Protein AF-A0A8T5MAD3-F1 (afdb_monomer)

Sequence (109 aa):
SIAGHEVGFPGLTHYCAAKAGIVGFTKAAALELAQYKINVNAVAPGVILTPGVKEGTSKEQIDTLIRTIPEKRAGKPADIAATVVFLTSDLSEYITGQTIVVDGGFTNQ

Secondary structure (DSSP, 8-state):
--BTTTB--TT-HHHHHHHHHHHHHHHHHHHHHGGGT----EEEE-SB--HHHHHHS-HHHHHHHHHHSTTSS-B-HHHHHHHHHHHTSGGGTT--S-EEEESTTTT--

Foldseek 3Di:
DCALVQDDDPPCPVVNVVVNVVLVVQQVVQVVCVVVLDAGEAEAEAFEDDPVCPVPDDPVRLQVLLVLAQQSDGHYVVQRVVVVVCCPDPVCSVPHSYYHYRYNCNRVD

Radius of gyration: 15.24 Å; Cα contacts (8 Å, |Δi|>4): 149; chains: 1; bounding box: 32×27×44 Å

Nearest PDB structures (foldseek):
  7v1r-assembly1_B  TM=9.678E-01  e=1.601E-09  Leifsonia antarctica
  7v1q-assembly1_A  TM=9.619E-01  e=5.581E-09  Leifsonia antarctica
  6xnb-assembly1_A  TM=9.565E-01  e=1.598E-08  Leifsonia xyli
  6ow4-assembly2_H-3  TM=9.124E-01  e=4.582E-09  Bifidobacterium adolescentis L2-32
  5epo-assembly1_D  TM=9.668E-01  e=3.084E-08  Clostridium sardiniense

Mean predicted aligned error: 3.08 Å

Structure (mmCIF, N/CA/C/O backbone):
data_AF-A0A8T5MAD3-F1
#
_entry.id   AF-A0A8T5MAD3-F1
#
loop_
_atom_site.group_PDB
_atom_site.id
_atom_site.type_symbol
_atom_site.label_atom_id
_atom_site.label_alt_id
_atom_site.label_comp_id
_atom_site.label_asym_id
_atom_site.label_entity_id
_atom_site.label_seq_id
_atom_site.pdbx_PDB_ins_code
_atom_site.Cartn_x
_atom_site.Cartn_y
_atom_site.Cartn_z
_atom_site.occupancy
_atom_site.B_iso_or_equiv
_atom_site.auth_seq_id
_atom_site.auth_comp_id
_atom_site.auth_asym_id
_atom_site.auth_atom_id
_atom_site.pdbx_PDB_model_num
ATOM 1 N N . SER A 1 1 ? -0.542 3.131 -3.458 1.00 90.00 1 SER A N 1
ATOM 2 C CA . SER A 1 1 ? 0.587 3.083 -4.409 1.00 90.00 1 SER A CA 1
ATOM 3 C C . SER A 1 1 ? 1.791 3.634 -3.683 1.00 90.00 1 SER A C 1
ATOM 5 O O . SER A 1 1 ? 1.587 4.511 -2.853 1.00 90.00 1 SER A O 1
ATOM 7 N N . ILE A 1 2 ? 2.990 3.143 -3.987 1.00 93.94 2 ILE A N 1
ATOM 8 C CA . ILE A 1 2 ? 4.265 3.678 -3.477 1.00 93.94 2 ILE A CA 1
ATOM 9 C C . ILE A 1 2 ? 4.563 5.117 -3.939 1.00 93.94 2 ILE A C 1
ATOM 11 O O . ILE A 1 2 ? 5.431 5.786 -3.385 1.00 93.94 2 ILE A O 1
ATOM 15 N N . ALA A 1 3 ? 3.841 5.617 -4.948 1.00 90.50 3 ALA A N 1
ATOM 16 C CA . ALA A 1 3 ? 4.028 6.971 -5.448 1.00 90.50 3 ALA A CA 1
ATOM 17 C C . ALA A 1 3 ? 3.791 8.027 -4.356 1.00 90.50 3 ALA A C 1
ATOM 19 O O . ALA A 1 3 ? 2.804 7.970 -3.622 1.00 90.50 3 ALA A O 1
ATOM 20 N N . GLY A 1 4 ? 4.663 9.028 -4.299 1.00 91.56 4 GLY A N 1
ATOM 21 C CA . GLY A 1 4 ? 4.572 10.167 -3.390 1.00 91.56 4 GLY A CA 1
ATOM 22 C C . GLY A 1 4 ? 5.142 9.902 -2.002 1.00 91.56 4 GLY A C 1
ATOM 23 O O . GLY A 1 4 ? 5.971 10.682 -1.554 1.00 91.56 4 GLY A O 1
ATOM 24 N N . HIS A 1 5 ? 4.713 8.830 -1.332 1.00 90.69 5 HIS A N 1
ATOM 25 C CA . HIS A 1 5 ? 5.214 8.501 0.009 1.00 90.69 5 HIS A CA 1
ATOM 26 C C . HIS A 1 5 ? 6.592 7.826 -0.014 1.00 90.69 5 HIS A C 1
ATOM 28 O O . HIS A 1 5 ? 7.420 8.146 0.827 1.00 90.69 5 HIS A O 1
ATOM 34 N N . GLU A 1 6 ? 6.840 6.935 -0.979 1.00 94.50 6 GLU A N 1
ATOM 35 C CA . GLU A 1 6 ? 8.126 6.232 -1.114 1.00 94.50 6 GLU A CA 1
ATOM 36 C C . GLU A 1 6 ? 8.922 6.728 -2.331 1.00 94.50 6 GLU A C 1
ATOM 38 O O . GLU A 1 6 ? 10.126 6.940 -2.253 1.00 94.50 6 GLU A O 1
ATOM 43 N N . VAL A 1 7 ? 8.252 6.919 -3.480 1.00 93.12 7 VAL A N 1
ATOM 44 C CA . VAL A 1 7 ? 8.916 7.201 -4.768 1.00 93.12 7 VAL A CA 1
ATOM 45 C C . VAL A 1 7 ? 8.245 8.347 -5.522 1.00 93.12 7 VAL A C 1
ATOM 47 O O . VAL A 1 7 ? 7.020 8.401 -5.654 1.00 93.12 7 VAL A O 1
ATOM 50 N N . GLY A 1 8 ? 9.046 9.256 -6.076 1.00 92.62 8 GLY A N 1
ATOM 51 C CA . GLY A 1 8 ? 8.587 10.281 -7.016 1.00 92.62 8 GLY A CA 1
ATOM 52 C C . GLY A 1 8 ? 8.618 9.793 -8.467 1.00 92.62 8 GLY A C 1
ATOM 53 O O . GLY A 1 8 ? 9.573 9.144 -8.882 1.00 92.62 8 GLY A O 1
ATOM 54 N N . PHE A 1 9 ? 7.603 10.152 -9.258 1.00 89.06 9 PHE A N 1
ATOM 55 C CA . PHE A 1 9 ? 7.551 9.852 -10.692 1.00 89.06 9 PHE A CA 1
ATOM 56 C C . PHE A 1 9 ? 7.412 11.151 -11.505 1.00 89.06 9 PHE A C 1
ATOM 58 O O . PHE A 1 9 ? 6.437 11.888 -11.304 1.00 89.06 9 PHE A O 1
ATOM 65 N N . PRO A 1 10 ? 8.350 11.460 -12.424 1.00 92.06 10 PRO A N 1
ATOM 66 C CA . PRO A 1 10 ? 8.235 12.619 -13.306 1.00 92.06 10 PRO A CA 1
ATOM 67 C C . PRO A 1 10 ? 6.900 12.638 -14.066 1.00 92.06 10 PRO A C 1
ATOM 69 O O . PRO A 1 10 ? 6.429 11.607 -14.537 1.00 92.06 10 PRO A O 1
ATOM 72 N N . GLY A 1 11 ? 6.271 13.814 -14.163 1.00 92.62 11 GLY A N 1
ATOM 73 C CA . GLY A 1 11 ? 4.959 13.989 -14.806 1.00 92.62 11 GLY A CA 1
ATOM 74 C C . GLY A 1 11 ? 3.748 13.635 -13.930 1.00 92.62 11 GLY A C 1
ATOM 75 O O . GLY A 1 11 ? 2.619 13.942 -14.306 1.00 92.62 11 GLY A O 1
ATOM 76 N N . LEU A 1 12 ? 3.958 13.064 -12.738 1.00 94.19 12 LEU A N 1
ATOM 77 C CA . LEU A 1 12 ? 2.889 12.613 -11.840 1.00 94.19 12 LEU A CA 1
ATOM 78 C C . LEU A 1 12 ? 2.789 13.424 -10.538 1.00 94.19 12 LEU A C 1
ATOM 80 O O . LEU A 1 12 ? 2.267 12.921 -9.548 1.00 94.19 12 LEU A O 1
ATOM 84 N N . THR A 1 13 ? 3.231 14.689 -10.515 1.00 97.12 13 THR A N 1
ATOM 85 C CA . THR A 1 13 ? 3.246 15.541 -9.303 1.00 97.12 13 THR A CA 1
ATOM 86 C C . THR A 1 13 ? 1.913 15.546 -8.548 1.00 97.12 13 THR A C 1
ATOM 88 O O . THR A 1 13 ? 1.884 15.357 -7.336 1.00 97.12 13 THR A O 1
ATOM 91 N N . HIS A 1 14 ? 0.801 15.704 -9.268 1.00 97.06 14 HIS A N 1
ATOM 92 C CA . HIS A 1 14 ? -0.551 15.703 -8.707 1.00 97.06 14 HIS A CA 1
ATOM 93 C C . HIS A 1 14 ? -0.921 14.345 -8.085 1.00 97.06 14 HIS A C 1
ATOM 95 O O . HIS A 1 14 ? -1.497 14.292 -7.000 1.00 97.06 14 HIS A O 1
ATOM 101 N N . TYR A 1 15 ? -0.540 13.241 -8.732 1.00 95.31 15 TYR A N 1
ATOM 102 C CA . TYR A 1 15 ? -0.765 11.892 -8.220 1.00 95.31 15 TYR A CA 1
ATOM 103 C C . TYR A 1 15 ? 0.101 11.601 -6.988 1.00 95.31 15 TYR A C 1
ATOM 105 O O . TYR A 1 15 ? -0.414 11.113 -5.984 1.00 95.31 15 TYR A O 1
ATOM 113 N N . CYS A 1 16 ? 1.393 11.943 -7.031 1.00 97.00 16 CYS A N 1
ATOM 114 C CA . CYS A 1 16 ? 2.310 11.811 -5.899 1.00 97.00 16 CYS A CA 1
ATOM 115 C C . CYS A 1 16 ? 1.814 12.612 -4.687 1.00 97.00 16 CYS A C 1
ATOM 117 O O . CYS A 1 16 ? 1.745 12.062 -3.590 1.00 97.00 16 CYS A O 1
ATOM 119 N N . ALA A 1 17 ? 1.387 13.864 -4.884 1.00 97.62 17 ALA A N 1
ATOM 120 C CA . ALA A 1 17 ? 0.813 14.683 -3.817 1.00 97.62 17 ALA A CA 1
ATOM 121 C C . ALA A 1 17 ? -0.440 14.030 -3.209 1.00 97.62 17 ALA A C 1
ATOM 123 O O . ALA A 1 17 ? -0.529 13.870 -1.992 1.00 97.62 17 ALA A O 1
ATOM 124 N N . ALA A 1 18 ? -1.377 13.575 -4.049 1.00 97.62 18 ALA A N 1
ATOM 125 C CA . ALA A 1 18 ? -2.590 12.907 -3.581 1.00 97.62 18 ALA A CA 1
ATOM 126 C C . ALA A 1 18 ? -2.284 11.618 -2.796 1.00 97.62 18 ALA A C 1
ATOM 128 O O . ALA A 1 18 ? -2.878 11.375 -1.746 1.00 97.62 18 ALA A O 1
ATOM 129 N N . LYS A 1 19 ? -1.346 10.786 -3.271 1.00 97.44 19 LYS A N 1
ATOM 130 C CA . LYS A 1 19 ? -0.984 9.525 -2.605 1.00 97.44 19 LYS A CA 1
ATOM 131 C C . LYS A 1 19 ? -0.215 9.732 -1.301 1.00 97.44 19 LYS A C 1
ATOM 133 O O . LYS A 1 19 ? -0.499 9.016 -0.345 1.00 97.44 19 LYS A O 1
ATOM 138 N N . ALA A 1 20 ? 0.658 10.734 -1.217 1.00 97.44 20 ALA A N 1
ATOM 139 C CA . ALA A 1 20 ? 1.275 11.129 0.050 1.00 97.44 20 ALA A CA 1
ATOM 140 C C . ALA A 1 20 ? 0.224 11.641 1.056 1.00 97.44 20 ALA A C 1
ATOM 142 O O . ALA A 1 20 ? 0.272 11.294 2.236 1.00 97.44 20 ALA A O 1
ATOM 143 N N . GLY A 1 21 ? -0.783 12.387 0.581 1.00 98.19 21 GLY A N 1
ATOM 144 C CA . GLY A 1 21 ? -1.905 12.853 1.402 1.00 98.19 21 GLY A CA 1
ATOM 145 C C . GLY A 1 21 ? -2.698 11.717 2.056 1.00 98.19 21 GLY A C 1
ATOM 146 O O . GLY A 1 21 ? -3.064 11.822 3.225 1.00 98.19 21 GLY A O 1
ATOM 147 N N . ILE A 1 22 ? -2.890 10.592 1.354 1.00 98.25 22 ILE A N 1
ATOM 148 C CA . ILE A 1 22 ? -3.550 9.399 1.917 1.00 98.25 22 ILE A CA 1
ATOM 149 C C . ILE A 1 22 ? -2.785 8.854 3.131 1.00 98.25 22 ILE A C 1
ATOM 151 O O . ILE A 1 22 ? -3.413 8.396 4.083 1.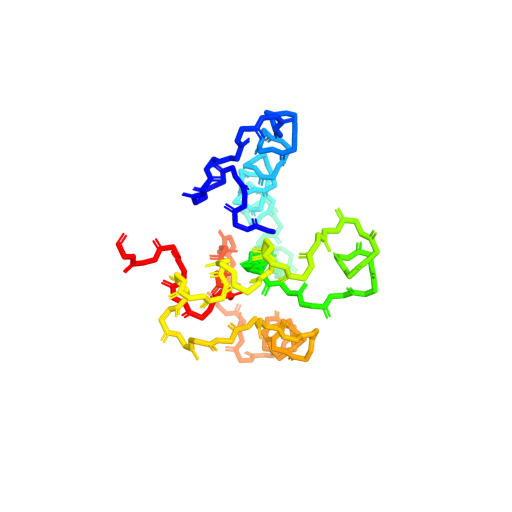00 98.25 22 ILE A O 1
ATOM 155 N N . VAL A 1 23 ? -1.450 8.922 3.144 1.00 98.06 23 VAL A N 1
ATOM 156 C CA . VAL A 1 23 ? -0.661 8.442 4.290 1.00 98.06 23 VAL A CA 1
ATOM 157 C C . VAL A 1 23 ? -0.866 9.331 5.515 1.00 98.06 23 VAL A C 1
ATOM 159 O O . VAL A 1 23 ? -1.065 8.822 6.618 1.00 98.06 23 VAL A O 1
ATOM 162 N N . GLY A 1 24 ? -0.886 10.653 5.326 1.00 98.31 24 GLY A N 1
ATOM 163 C CA . GLY A 1 24 ? -1.236 11.594 6.394 1.00 98.31 24 GLY A CA 1
ATOM 164 C C . GLY A 1 24 ? -2.653 11.360 6.927 1.00 98.31 24 GLY A C 1
ATOM 165 O O . GLY A 1 24 ? -2.841 11.231 8.135 1.00 98.31 24 GLY A O 1
ATOM 166 N N . PHE A 1 25 ? -3.627 11.212 6.023 1.00 98.62 25 PHE A N 1
ATOM 167 C CA . PHE A 1 25 ? -5.016 10.892 6.366 1.00 98.62 25 PHE A CA 1
ATOM 168 C C . PHE A 1 25 ? -5.127 9.595 7.178 1.00 98.62 25 PHE A C 1
ATOM 170 O O . PHE A 1 25 ? -5.795 9.573 8.205 1.00 98.62 25 PHE A O 1
ATOM 177 N N . THR A 1 26 ? -4.429 8.537 6.755 1.00 98.75 26 THR A N 1
ATOM 178 C CA . THR A 1 26 ? -4.437 7.225 7.425 1.00 98.75 26 THR A CA 1
ATOM 179 C C . THR A 1 26 ? -3.999 7.348 8.883 1.00 98.75 26 THR A C 1
ATOM 181 O O . THR A 1 26 ? -4.651 6.799 9.767 1.00 98.75 26 THR A O 1
ATOM 184 N N . LYS A 1 27 ? -2.931 8.112 9.149 1.00 98.69 27 LYS A N 1
ATOM 185 C CA . LYS A 1 27 ? -2.418 8.335 10.509 1.00 98.69 27 LYS A CA 1
ATOM 186 C C . LYS A 1 27 ? -3.402 9.122 11.374 1.00 98.69 27 LYS A C 1
ATOM 188 O O . LYS A 1 27 ? -3.636 8.734 12.512 1.00 98.69 27 LYS A O 1
ATOM 193 N N . ALA A 1 28 ? -3.977 10.203 10.848 1.00 98.81 28 ALA A N 1
ATOM 194 C CA . ALA A 1 28 ? -4.929 11.024 11.596 1.00 98.81 28 ALA A CA 1
ATOM 195 C C . ALA A 1 28 ? -6.223 10.253 11.908 1.00 98.81 28 ALA A C 1
ATOM 197 O O . ALA A 1 28 ? -6.599 10.122 13.072 1.00 98.81 28 ALA A O 1
ATOM 198 N N . ALA A 1 29 ? -6.840 9.650 10.888 1.00 98.81 29 ALA A N 1
ATOM 199 C CA . ALA A 1 29 ? -8.077 8.890 11.035 1.00 98.81 29 ALA A CA 1
ATOM 200 C C . ALA A 1 29 ? -7.915 7.684 11.977 1.00 98.81 29 ALA A C 1
ATOM 202 O O . ALA A 1 29 ? -8.824 7.384 12.747 1.00 98.81 29 ALA A O 1
ATOM 203 N N . ALA A 1 30 ? -6.751 7.023 11.968 1.00 98.81 30 ALA A N 1
ATOM 204 C CA . ALA A 1 30 ? -6.447 5.949 12.913 1.00 98.81 30 ALA A CA 1
ATOM 205 C C . ALA A 1 30 ? -6.561 6.399 14.378 1.00 98.81 30 ALA A C 1
ATOM 207 O O . ALA A 1 30 ? -7.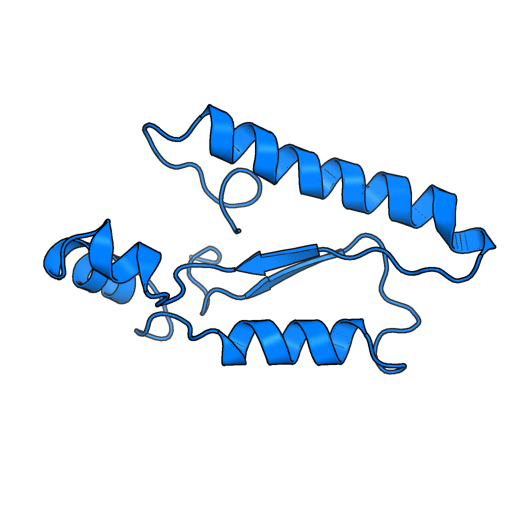092 5.657 15.198 1.00 98.81 30 ALA A O 1
ATOM 208 N N . LEU A 1 31 ? -6.086 7.605 14.709 1.00 98.69 31 LEU A N 1
ATOM 209 C CA . LEU A 1 31 ? -6.150 8.141 16.073 1.00 98.69 31 LEU A CA 1
ATOM 210 C C . LEU A 1 31 ? -7.569 8.584 16.446 1.00 98.69 31 LEU A C 1
ATOM 212 O O . LEU A 1 31 ? -8.034 8.292 17.545 1.00 98.69 31 LEU A O 1
ATOM 216 N N . GLU A 1 32 ? -8.267 9.252 15.528 1.00 98.81 32 GLU A N 1
ATOM 217 C CA . GLU A 1 32 ? -9.635 9.739 15.746 1.00 98.81 32 GLU A CA 1
ATOM 218 C C . GLU A 1 32 ? -10.634 8.592 15.960 1.00 98.81 32 GLU A C 1
ATOM 220 O O . GLU A 1 32 ? -11.555 8.698 16.780 1.00 98.81 32 GLU A O 1
ATOM 225 N N . LEU A 1 33 ? -10.430 7.476 15.251 1.00 98.69 33 LEU A N 1
ATOM 226 C CA . LEU A 1 33 ? -11.341 6.334 15.251 1.00 98.69 33 LEU A CA 1
ATOM 227 C C . LEU A 1 33 ? -10.957 5.212 16.230 1.00 98.69 33 LEU A C 1
ATOM 229 O O . LEU A 1 33 ? -11.772 4.317 16.470 1.00 98.69 33 LEU A O 1
ATOM 233 N N . ALA A 1 34 ? -9.778 5.277 16.858 1.00 98.44 34 ALA A N 1
ATOM 234 C CA . ALA A 1 34 ? -9.302 4.256 17.797 1.00 98.44 34 ALA A CA 1
ATOM 235 C C . ALA A 1 34 ? -10.279 4.001 18.960 1.00 98.44 34 ALA A C 1
ATOM 237 O O . ALA A 1 34 ? -10.477 2.857 19.367 1.00 98.44 34 ALA A O 1
ATOM 238 N N . GLN A 1 35 ? -10.949 5.045 19.462 1.00 98.12 35 GLN A N 1
ATOM 239 C CA . GLN A 1 35 ? -11.950 4.932 20.535 1.00 98.12 35 GLN A CA 1
ATOM 240 C C . GLN A 1 35 ? -13.148 4.037 20.166 1.00 98.12 35 GLN A C 1
ATOM 242 O O . GLN A 1 35 ? -13.784 3.459 21.045 1.00 98.12 35 GLN A O 1
ATOM 247 N N . TYR A 1 36 ? -13.433 3.891 18.870 1.00 98.44 36 TYR A N 1
ATOM 248 C CA . TYR A 1 36 ? -14.492 3.031 18.342 1.00 98.44 36 TYR A CA 1
ATOM 249 C C . TYR A 1 36 ? -13.992 1.626 17.991 1.00 98.44 36 TYR A C 1
ATOM 251 O O . TYR A 1 36 ? -14.753 0.840 17.434 1.00 98.44 36 TYR A O 1
ATOM 259 N N . LYS A 1 37 ? -12.725 1.309 18.302 1.00 97.44 37 LYS A N 1
ATOM 260 C CA . LYS A 1 37 ? -12.048 0.067 17.900 1.00 97.44 37 LYS A CA 1
ATOM 261 C C . LYS A 1 37 ? -12.041 -0.137 16.380 1.00 97.44 37 LYS A C 1
ATOM 263 O O . LYS A 1 37 ? -12.220 -1.248 15.892 1.00 97.44 37 LYS A O 1
ATOM 268 N N . ILE A 1 38 ? -11.866 0.953 15.632 1.00 98.50 38 ILE A N 1
ATOM 269 C CA . ILE A 1 38 ? -11.733 0.920 14.174 1.00 98.50 38 ILE A CA 1
ATOM 270 C C . ILE A 1 38 ? -10.269 1.165 13.816 1.00 98.50 38 ILE A C 1
ATOM 272 O O . ILE A 1 38 ? -9.719 2.232 14.095 1.00 98.50 38 ILE A O 1
ATOM 276 N N . ASN A 1 39 ? -9.657 0.187 13.151 1.00 98.62 39 ASN A N 1
ATOM 277 C CA . ASN A 1 39 ? -8.289 0.291 12.659 1.00 98.62 39 ASN A CA 1
ATOM 278 C C . ASN A 1 39 ? -8.287 0.922 11.265 1.00 98.62 39 ASN A C 1
ATOM 280 O O . ASN A 1 39 ? -9.072 0.537 10.397 1.00 98.62 39 ASN A O 1
ATOM 284 N N . VAL A 1 40 ? -7.380 1.870 11.027 1.00 98.75 40 VAL A N 1
ATOM 285 C CA . VAL A 1 40 ? -7.224 2.523 9.722 1.00 98.75 40 VAL A CA 1
ATOM 286 C C . VAL A 1 40 ? -5.802 2.310 9.241 1.00 98.75 40 VAL A C 1
ATOM 288 O O . VAL A 1 40 ? -4.860 2.826 9.829 1.00 98.75 40 VAL A O 1
ATOM 291 N N . ASN A 1 41 ? -5.637 1.554 8.160 1.00 98.69 41 ASN A N 1
ATOM 292 C CA . ASN A 1 41 ? -4.342 1.279 7.545 1.00 98.69 41 ASN A CA 1
ATOM 293 C C . ASN A 1 41 ? -4.420 1.503 6.034 1.00 98.69 41 ASN A C 1
ATOM 295 O O . ASN A 1 41 ? -5.494 1.438 5.433 1.00 98.69 41 ASN A O 1
ATOM 299 N N . ALA A 1 42 ? -3.268 1.717 5.411 1.00 98.44 42 ALA A N 1
ATOM 300 C CA . ALA A 1 42 ? -3.126 1.821 3.969 1.00 98.44 42 ALA A CA 1
ATOM 301 C C . ALA A 1 42 ? -2.264 0.679 3.425 1.00 98.44 42 ALA A C 1
ATOM 303 O O . ALA A 1 42 ? -1.318 0.224 4.065 1.00 98.44 42 ALA A O 1
ATOM 304 N N . VAL A 1 43 ?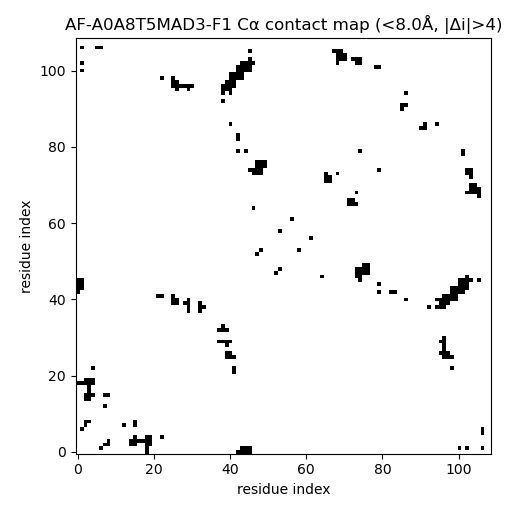 -2.553 0.261 2.194 1.00 98.31 43 VAL A N 1
ATOM 305 C CA . VAL A 1 43 ? -1.677 -0.620 1.415 1.00 98.31 43 VAL A CA 1
ATOM 306 C C . VAL A 1 43 ? -1.094 0.190 0.262 1.00 98.31 43 VAL A C 1
ATOM 308 O O . VAL A 1 43 ? -1.815 0.874 -0.477 1.00 98.31 43 VAL A O 1
ATOM 311 N N . ALA A 1 44 ? 0.224 0.126 0.095 1.00 97.69 44 ALA A N 1
ATOM 312 C CA . ALA A 1 44 ? 0.973 0.819 -0.941 1.00 97.69 44 ALA A CA 1
ATOM 313 C C . ALA A 1 44 ? 1.547 -0.180 -1.961 1.00 97.69 44 ALA A C 1
ATOM 315 O O . ALA A 1 44 ? 2.674 -0.641 -1.812 1.00 97.69 44 ALA A O 1
ATOM 316 N N . PRO A 1 45 ? 0.791 -0.497 -3.033 1.00 97.06 45 PRO A N 1
ATOM 317 C CA . PRO A 1 45 ? 1.301 -1.336 -4.108 1.00 97.06 45 PRO A CA 1
ATOM 318 C C . PRO A 1 45 ? 2.457 -0.687 -4.869 1.00 97.06 45 PRO A C 1
ATOM 320 O O . PRO A 1 45 ? 2.390 0.514 -5.172 1.00 97.06 45 PRO A O 1
ATOM 323 N N . GLY A 1 46 ? 3.444 -1.508 -5.230 1.00 94.56 46 GLY A N 1
ATOM 324 C CA . GLY A 1 46 ? 4.434 -1.226 -6.268 1.00 94.56 46 GLY A CA 1
ATOM 325 C C . GLY A 1 46 ? 3.868 -1.392 -7.682 1.00 94.56 46 GLY A C 1
ATOM 326 O O . GLY A 1 46 ? 2.710 -1.063 -7.953 1.00 94.56 46 GLY A O 1
ATOM 327 N N . VAL A 1 47 ? 4.679 -1.923 -8.600 1.00 92.56 47 VAL A N 1
ATOM 328 C CA . VAL A 1 47 ? 4.248 -2.218 -9.976 1.00 92.56 47 VAL A CA 1
ATOM 329 C C . VAL A 1 47 ? 3.373 -3.472 -9.987 1.00 92.56 47 VAL A C 1
ATOM 331 O O . VAL A 1 47 ? 3.870 -4.578 -9.782 1.00 92.56 47 VAL A O 1
ATOM 334 N N . ILE A 1 48 ? 2.073 -3.306 -10.254 1.00 94.38 48 ILE A N 1
ATOM 335 C CA . ILE A 1 48 ? 1.098 -4.403 -10.347 1.00 94.38 48 ILE A CA 1
ATOM 336 C C . ILE A 1 48 ? 0.566 -4.512 -11.774 1.00 94.38 48 ILE A C 1
ATOM 338 O O . ILE A 1 48 ? 0.089 -3.528 -12.339 1.00 94.38 48 ILE A O 1
ATOM 342 N N . LEU A 1 49 ? 0.586 -5.717 -12.347 1.00 88.94 49 LEU A N 1
ATOM 343 C CA . LEU A 1 49 ? 0.037 -5.965 -13.682 1.00 88.94 49 LEU A CA 1
ATOM 344 C C . LEU A 1 49 ? -1.492 -6.015 -13.642 1.00 88.94 49 LEU A C 1
ATOM 346 O O . LEU A 1 49 ? -2.095 -7.056 -13.377 1.00 88.94 49 LEU A O 1
ATOM 350 N N . THR A 1 50 ? -2.117 -4.885 -13.951 1.00 88.00 50 THR A N 1
ATOM 351 C CA . THR A 1 50 ? -3.562 -4.758 -14.182 1.00 88.00 50 THR A CA 1
ATOM 352 C C . THR A 1 50 ? -3.846 -4.523 -15.672 1.00 88.00 50 THR A C 1
ATOM 354 O O . THR A 1 50 ? -2.923 -4.167 -16.410 1.00 88.00 50 THR A O 1
ATOM 357 N N . PRO A 1 51 ? -5.094 -4.706 -16.150 1.00 84.31 51 PRO A N 1
ATOM 358 C CA . PRO A 1 51 ? -5.452 -4.386 -17.535 1.00 84.31 51 PRO A CA 1
ATOM 359 C C . PRO A 1 51 ? -5.059 -2.955 -17.935 1.00 84.31 51 PRO A C 1
ATOM 361 O O . PRO A 1 51 ? -4.365 -2.775 -18.929 1.00 84.31 51 PRO A O 1
ATOM 364 N N . GLY A 1 52 ? -5.354 -1.961 -17.089 1.00 79.25 52 GLY A N 1
ATOM 365 C CA . GLY A 1 52 ? -5.012 -0.562 -17.367 1.00 79.25 52 GLY A CA 1
ATOM 366 C C . GLY A 1 52 ? -3.506 -0.285 -17.479 1.00 79.25 52 GLY A C 1
ATOM 367 O O . GLY A 1 52 ? -3.095 0.516 -18.311 1.00 79.25 52 GLY A O 1
ATOM 368 N N . VAL A 1 53 ? -2.662 -0.978 -16.703 1.00 81.50 53 VAL A N 1
ATOM 369 C CA . VAL A 1 53 ? -1.195 -0.866 -16.845 1.00 81.50 53 VAL A CA 1
ATOM 370 C C . VAL A 1 53 ? -0.724 -1.463 -18.172 1.00 81.50 53 VAL A C 1
ATOM 372 O O . VAL A 1 53 ? 0.156 -0.903 -18.814 1.00 81.50 53 VAL A O 1
ATOM 375 N N . LYS A 1 54 ? -1.322 -2.575 -18.612 1.00 78.38 54 LYS A N 1
ATOM 376 C CA . LYS A 1 54 ? -0.973 -3.209 -19.893 1.00 78.38 54 LYS A CA 1
ATOM 377 C C . LYS A 1 54 ? -1.391 -2.371 -21.102 1.00 78.38 54 LYS A C 1
ATOM 379 O O . LYS A 1 54 ? -0.725 -2.429 -22.127 1.00 78.38 54 LYS A O 1
ATOM 384 N N . GLU A 1 55 ? -2.485 -1.626 -20.990 1.00 81.62 55 GLU A N 1
ATOM 385 C CA . GLU A 1 55 ? -2.991 -0.759 -22.061 1.00 81.62 55 GLU A CA 1
ATOM 386 C C . GLU A 1 55 ? -2.242 0.579 -22.134 1.00 81.62 55 GLU A C 1
ATOM 388 O O . GLU A 1 55 ? -2.032 1.109 -23.222 1.00 81.62 55 GLU A O 1
ATOM 393 N N . GLY A 1 56 ? -1.824 1.125 -20.988 1.00 81.19 56 GLY A N 1
ATOM 394 C CA . GLY A 1 56 ? -1.206 2.452 -20.894 1.00 81.19 56 GLY A CA 1
ATOM 395 C C . GLY A 1 56 ? 0.324 2.476 -20.865 1.00 81.19 56 GLY A C 1
ATOM 396 O O . GLY A 1 56 ? 0.904 3.551 -20.732 1.00 81.19 56 GLY A O 1
ATOM 397 N N . THR A 1 57 ? 1.006 1.329 -20.910 1.00 84.81 57 THR A N 1
ATOM 398 C CA . THR A 1 57 ? 2.472 1.250 -20.779 1.00 84.81 57 THR A CA 1
ATOM 399 C C . THR A 1 57 ? 3.041 0.220 -21.747 1.00 84.81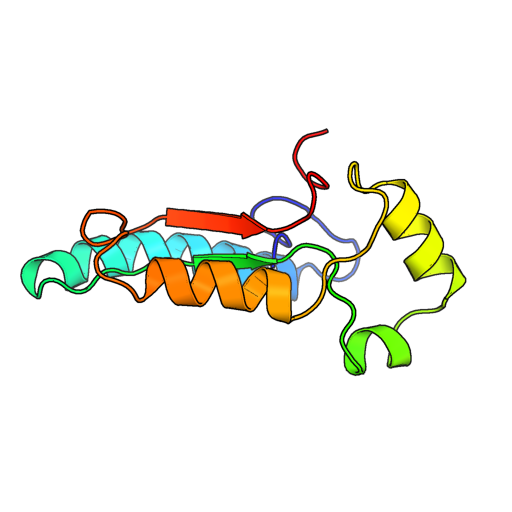 57 THR A C 1
ATOM 401 O O . THR A 1 57 ? 2.510 -0.883 -21.871 1.00 84.81 57 THR A O 1
ATOM 404 N N . SER A 1 58 ? 4.131 0.568 -22.442 1.00 89.19 58 SER A N 1
ATOM 405 C CA . SER A 1 58 ? 4.744 -0.351 -23.405 1.00 89.19 58 SER A CA 1
ATOM 406 C C . SER A 1 58 ? 5.343 -1.569 -22.697 1.00 89.19 58 SER A C 1
ATOM 408 O O . SER A 1 58 ? 5.759 -1.505 -21.534 1.00 89.19 58 SER A O 1
ATOM 410 N N . LYS A 1 59 ? 5.430 -2.692 -23.413 1.00 88.50 59 LYS A N 1
ATOM 411 C CA . LYS A 1 59 ? 6.033 -3.917 -22.879 1.00 88.50 59 LYS A CA 1
ATOM 412 C C . LYS A 1 59 ? 7.485 -3.684 -22.450 1.00 88.50 59 LYS A C 1
ATOM 414 O O . LYS A 1 59 ? 7.888 -4.135 -21.387 1.00 88.50 59 LYS A O 1
ATOM 419 N N . GLU A 1 60 ? 8.242 -2.922 -23.230 1.00 91.31 60 GLU A N 1
ATOM 420 C CA . GLU A 1 60 ? 9.645 -2.595 -22.964 1.00 91.31 60 GLU A CA 1
ATOM 421 C C . GLU A 1 60 ? 9.800 -1.771 -21.678 1.00 91.31 60 GLU A C 1
ATOM 423 O O . GLU A 1 60 ? 10.728 -1.995 -20.897 1.00 91.31 60 GLU A O 1
ATOM 428 N N . GLN A 1 61 ? 8.877 -0.836 -21.427 1.00 88.44 61 GLN A N 1
ATOM 429 C CA . GLN A 1 61 ? 8.852 -0.040 -20.197 1.00 88.44 61 GLN A CA 1
ATOM 430 C C . GLN A 1 61 ? 8.540 -0.912 -18.975 1.00 88.44 61 GLN A C 1
ATOM 432 O O . GLN A 1 61 ? 9.220 -0.804 -17.952 1.00 88.44 61 GLN A O 1
ATOM 437 N N . ILE A 1 62 ? 7.560 -1.813 -19.095 1.00 88.00 62 ILE A N 1
ATOM 438 C CA . ILE A 1 62 ? 7.221 -2.784 -18.045 1.00 88.00 62 ILE A CA 1
ATOM 439 C C . ILE A 1 62 ? 8.417 -3.700 -17.760 1.00 88.00 62 ILE A C 1
ATOM 441 O O . ILE A 1 62 ? 8.803 -3.858 -16.603 1.00 88.00 62 ILE A O 1
ATOM 445 N N . ASP A 1 63 ? 9.047 -4.257 -18.794 1.00 91.88 63 ASP A N 1
ATOM 446 C CA . ASP A 1 63 ? 10.197 -5.153 -18.652 1.00 91.88 63 ASP A CA 1
ATOM 447 C C . ASP A 1 63 ? 11.393 -4.437 -18.004 1.00 91.88 63 ASP A C 1
ATOM 449 O O . ASP A 1 63 ? 12.098 -5.016 -17.174 1.00 91.88 63 ASP A O 1
ATOM 453 N N . THR A 1 64 ? 11.604 -3.159 -18.329 1.00 91.56 64 THR A N 1
ATOM 454 C CA . THR A 1 64 ? 12.641 -2.328 -17.701 1.00 91.56 64 THR A CA 1
ATOM 455 C C . THR A 1 64 ? 12.364 -2.120 -16.213 1.00 91.56 64 THR A C 1
ATOM 457 O O . THR A 1 64 ? 13.260 -2.323 -15.394 1.00 91.56 64 THR A O 1
ATOM 460 N N . LEU A 1 65 ? 11.121 -1.790 -15.845 1.00 88.31 65 LEU A N 1
ATOM 461 C CA . LEU A 1 65 ? 10.713 -1.663 -14.443 1.00 88.31 65 LEU A CA 1
ATOM 462 C C . LEU A 1 65 ? 10.897 -2.982 -13.686 1.00 88.31 65 LEU A C 1
ATOM 464 O O . LEU A 1 65 ? 11.490 -2.992 -12.610 1.00 88.31 65 LEU A O 1
ATOM 468 N N . ILE A 1 66 ? 10.481 -4.112 -14.263 1.00 93.38 66 ILE A N 1
ATOM 469 C CA . ILE A 1 66 ? 10.607 -5.436 -13.631 1.00 93.38 66 ILE A CA 1
ATOM 470 C C . ILE A 1 66 ? 12.065 -5.771 -13.289 1.00 93.38 66 ILE A C 1
ATOM 472 O O . ILE A 1 66 ? 12.333 -6.348 -12.234 1.00 93.38 66 ILE A O 1
ATOM 476 N N . ARG A 1 67 ? 13.029 -5.374 -14.129 1.00 94.38 67 ARG A N 1
ATOM 477 C CA . ARG A 1 67 ? 14.463 -5.604 -13.863 1.00 94.38 67 ARG A CA 1
ATOM 478 C C . ARG A 1 67 ? 14.957 -4.892 -12.606 1.00 94.38 67 ARG A C 1
ATOM 480 O O . ARG A 1 67 ? 15.857 -5.412 -11.945 1.00 94.38 67 ARG A O 1
ATOM 487 N N . THR A 1 68 ? 14.366 -3.748 -12.272 1.00 91.94 68 THR A N 1
ATOM 488 C CA . THR A 1 68 ? 14.701 -2.979 -11.063 1.00 91.94 68 THR A CA 1
ATOM 489 C C . THR A 1 68 ? 14.025 -3.499 -9.796 1.00 91.94 68 THR A C 1
ATOM 491 O O . THR A 1 68 ? 14.386 -3.065 -8.713 1.00 91.94 68 THR A O 1
ATOM 494 N N . ILE A 1 69 ? 13.084 -4.444 -9.898 1.00 95.31 69 ILE A N 1
ATOM 495 C CA . ILE A 1 69 ? 12.448 -5.070 -8.732 1.00 95.31 69 ILE A CA 1
ATOM 496 C C . ILE A 1 69 ? 13.351 -6.217 -8.240 1.00 95.31 69 ILE A C 1
ATOM 498 O O . ILE A 1 69 ? 13.761 -7.054 -9.058 1.00 95.31 69 ILE A O 1
ATOM 502 N N . PRO A 1 70 ? 13.680 -6.309 -6.940 1.00 96.50 70 PRO A N 1
ATOM 503 C CA . PRO A 1 70 ? 14.451 -7.427 -6.390 1.00 96.50 70 PRO A CA 1
ATOM 504 C C . PRO A 1 70 ? 13.843 -8.808 -6.663 1.00 96.50 70 PRO A C 1
ATOM 506 O O . PRO A 1 70 ? 14.562 -9.696 -7.113 1.00 96.50 70 PRO A O 1
ATOM 509 N N . GLU A 1 71 ? 12.524 -8.976 -6.519 1.00 96.56 71 GLU A N 1
ATOM 510 C CA . GLU A 1 71 ? 11.818 -10.228 -6.862 1.00 96.56 71 GLU A CA 1
ATOM 511 C C . GLU A 1 71 ? 11.761 -10.554 -8.372 1.00 96.56 71 GLU A C 1
ATOM 513 O O . GLU A 1 71 ? 11.254 -11.608 -8.755 1.00 96.56 71 GLU A O 1
ATOM 518 N N . LYS A 1 72 ? 12.260 -9.671 -9.251 1.00 94.88 72 LYS A N 1
ATOM 519 C CA . LYS A 1 72 ? 12.319 -9.863 -10.720 1.00 94.88 72 LYS A CA 1
ATOM 520 C C . LYS A 1 72 ? 10.980 -10.194 -11.381 1.00 94.88 72 LYS A C 1
ATOM 522 O O . LYS A 1 72 ? 10.928 -10.823 -12.437 1.00 94.88 72 LYS A O 1
ATOM 527 N N . ARG A 1 73 ? 9.889 -9.716 -10.793 1.00 94.88 73 ARG A N 1
ATOM 528 C CA . ARG A 1 73 ? 8.538 -9.801 -11.348 1.00 94.88 73 ARG A CA 1
ATOM 529 C C . ARG A 1 73 ? 7.743 -8.569 -10.951 1.00 94.88 73 ARG A C 1
ATOM 531 O O . ARG A 1 73 ? 7.991 -7.975 -9.907 1.00 94.88 73 ARG A O 1
ATOM 538 N N . ALA A 1 74 ? 6.737 -8.240 -11.745 1.00 94.25 74 ALA A N 1
ATOM 539 C CA . ALA A 1 74 ? 5.679 -7.364 -11.274 1.00 94.25 74 ALA A CA 1
ATOM 540 C C . ALA A 1 74 ? 4.750 -8.129 -10.317 1.00 94.25 74 ALA A C 1
ATOM 542 O O . ALA A 1 74 ? 4.589 -9.355 -10.410 1.00 94.25 74 ALA A O 1
ATOM 543 N N . GLY A 1 75 ? 4.117 -7.398 -9.405 1.00 95.25 75 GLY A N 1
ATOM 544 C CA . GLY A 1 75 ? 3.074 -7.955 -8.562 1.00 95.25 75 GLY A CA 1
ATOM 545 C C . GLY A 1 75 ? 1.799 -8.247 -9.355 1.00 95.25 75 GLY A C 1
ATOM 546 O O . GLY A 1 75 ? 1.559 -7.725 -10.450 1.00 95.25 75 GLY A O 1
ATOM 547 N N . LYS A 1 76 ? 0.952 -9.088 -8.778 1.00 95.31 76 LYS A N 1
ATOM 548 C CA . LYS A 1 76 ? -0.386 -9.435 -9.275 1.00 95.31 76 LYS A CA 1
ATOM 549 C C . LYS A 1 76 ? -1.435 -8.957 -8.265 1.00 95.31 76 LYS A C 1
ATOM 551 O O . LYS A 1 76 ? -1.115 -8.824 -7.087 1.00 95.31 76 LYS A O 1
ATOM 556 N N . PRO A 1 77 ? -2.698 -8.726 -8.675 1.00 95.56 77 PRO A N 1
ATOM 557 C CA . PRO A 1 77 ? -3.750 -8.286 -7.752 1.00 95.56 77 PRO A CA 1
ATOM 558 C C . PRO A 1 77 ? -3.880 -9.159 -6.493 1.00 95.56 77 PRO A C 1
ATOM 560 O O . PRO A 1 77 ? -4.124 -8.639 -5.410 1.00 95.56 77 PRO A O 1
ATOM 563 N N . ALA A 1 78 ? -3.641 -10.468 -6.626 1.00 96.56 78 ALA A N 1
ATOM 564 C CA . ALA A 1 78 ? -3.646 -11.411 -5.511 1.00 96.56 78 ALA A CA 1
ATOM 565 C C . ALA A 1 78 ? -2.582 -11.110 -4.436 1.00 96.56 78 ALA A C 1
ATOM 567 O O . ALA A 1 78 ? -2.847 -11.344 -3.260 1.00 96.56 78 ALA A O 1
ATOM 568 N N . ASP A 1 79 ? -1.422 -10.556 -4.811 1.00 96.62 79 ASP A N 1
ATOM 569 C CA . ASP A 1 79 ? -0.369 -10.192 -3.851 1.00 96.62 79 ASP A CA 1
ATOM 570 C C . ASP A 1 79 ? -0.846 -9.053 -2.932 1.00 96.62 79 ASP A C 1
ATOM 572 O O . ASP A 1 79 ? -0.575 -9.058 -1.737 1.00 96.62 79 ASP A O 1
ATOM 576 N N . ILE A 1 80 ? -1.626 -8.109 -3.473 1.00 97.62 80 ILE A N 1
ATOM 577 C CA . ILE A 1 80 ? -2.232 -7.013 -2.701 1.00 97.62 80 ILE A CA 1
ATOM 578 C C . ILE A 1 80 ? -3.423 -7.513 -1.883 1.00 97.62 80 ILE A C 1
ATOM 580 O O . ILE A 1 80 ? -3.585 -7.136 -0.723 1.00 97.62 80 ILE A O 1
ATOM 584 N N . ALA A 1 81 ? -4.251 -8.376 -2.478 1.00 97.81 81 ALA A N 1
ATOM 585 C CA . ALA A 1 81 ? -5.424 -8.936 -1.816 1.00 97.81 81 ALA A CA 1
ATOM 586 C C . ALA A 1 81 ? -5.048 -9.693 -0.535 1.00 97.81 81 ALA A C 1
ATOM 588 O O . ALA A 1 81 ? -5.733 -9.539 0.470 1.00 97.81 81 ALA A O 1
ATOM 589 N N . ALA A 1 82 ? -3.941 -10.441 -0.536 1.00 98.12 82 ALA A N 1
ATOM 590 C CA . ALA A 1 82 ? -3.462 -11.146 0.652 1.00 98.12 82 ALA A CA 1
ATOM 591 C C . ALA A 1 82 ? -3.182 -10.192 1.830 1.00 98.12 82 ALA A C 1
ATOM 593 O O . ALA A 1 82 ? -3.616 -10.453 2.951 1.00 98.12 82 ALA A O 1
ATOM 594 N N . THR A 1 83 ? -2.529 -9.051 1.582 1.00 98.44 83 THR A N 1
ATOM 595 C CA . THR A 1 83 ? -2.284 -8.028 2.614 1.00 98.44 83 THR A CA 1
ATOM 596 C C . THR A 1 83 ? -3.579 -7.385 3.104 1.00 98.44 83 THR A C 1
ATOM 598 O O . THR A 1 83 ? -3.724 -7.137 4.298 1.00 98.44 83 THR A O 1
ATOM 601 N N . VAL A 1 84 ? -4.542 -7.142 2.210 1.00 98.38 84 VAL A N 1
ATOM 602 C CA . VAL A 1 84 ? -5.860 -6.610 2.596 1.00 98.38 84 VAL A CA 1
ATOM 603 C C . VAL A 1 84 ? -6.624 -7.613 3.463 1.00 98.38 84 VAL A C 1
ATOM 605 O O . VAL A 1 84 ? -7.182 -7.224 4.483 1.00 98.38 84 VAL A O 1
ATOM 608 N N . VAL A 1 85 ? -6.613 -8.902 3.110 1.00 98.56 85 VAL A N 1
ATOM 609 C CA . VAL A 1 85 ? -7.222 -9.966 3.928 1.00 98.56 85 VAL A CA 1
ATOM 610 C C . VAL A 1 85 ? -6.587 -10.007 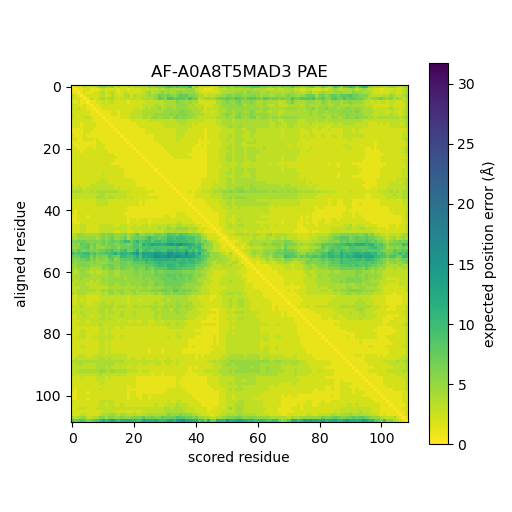5.318 1.00 98.56 85 VAL A C 1
ATOM 612 O O . VAL A 1 85 ? -7.303 -10.048 6.310 1.00 98.56 85 VAL A O 1
ATOM 615 N N . PHE A 1 86 ? -5.258 -9.913 5.413 1.00 98.69 86 PHE A N 1
ATOM 616 C CA . PHE A 1 86 ? -4.574 -9.824 6.704 1.00 98.69 86 PHE A CA 1
ATOM 617 C C . PHE A 1 86 ? -5.038 -8.608 7.527 1.00 98.69 86 PHE A C 1
ATOM 619 O O . PHE A 1 86 ? -5.458 -8.780 8.670 1.00 98.69 86 PHE A O 1
ATOM 626 N N . LEU A 1 87 ? -5.036 -7.409 6.933 1.00 98.50 87 LEU A N 1
ATOM 627 C CA . LEU A 1 87 ? -5.431 -6.153 7.592 1.00 98.50 87 LEU A CA 1
ATOM 628 C C . LEU A 1 87 ? -6.921 -6.058 7.956 1.00 98.50 87 LEU A C 1
ATOM 630 O O . LEU A 1 87 ? -7.316 -5.162 8.696 1.00 98.50 87 LEU A O 1
ATOM 634 N N . THR A 1 88 ? -7.752 -6.934 7.397 1.00 97.88 88 THR A N 1
ATOM 635 C CA . THR A 1 88 ? -9.190 -7.019 7.702 1.00 97.88 88 THR A CA 1
ATOM 636 C C . THR A 1 88 ? -9.519 -8.180 8.637 1.00 97.88 88 THR A C 1
ATOM 638 O O . THR A 1 88 ? -10.680 -8.373 8.984 1.00 97.88 88 THR A O 1
ATOM 641 N N . SER A 1 89 ? -8.507 -8.942 9.056 1.00 98.25 89 SER A N 1
ATOM 642 C CA . SER A 1 89 ? -8.640 -10.054 9.994 1.00 98.25 89 SER A CA 1
ATOM 643 C C . SER A 1 89 ? -8.199 -9.666 11.406 1.00 98.25 89 SER A C 1
ATOM 645 O O . SER A 1 89 ? -7.403 -8.739 11.592 1.00 98.25 89 SER A O 1
ATOM 647 N N . ASP A 1 90 ? -8.616 -10.469 12.386 1.00 97.75 90 ASP A N 1
ATOM 648 C CA . ASP A 1 90 ? -8.236 -10.328 13.801 1.00 97.75 90 ASP A CA 1
ATOM 649 C C . ASP A 1 90 ? -6.719 -10.448 14.034 1.00 97.75 90 ASP A C 1
ATOM 651 O O . ASP A 1 90 ? -6.192 -9.973 15.036 1.00 97.75 90 ASP A O 1
ATOM 655 N N . LEU A 1 91 ? -5.971 -11.009 13.074 1.00 98.25 91 LEU A N 1
ATOM 656 C CA . LEU A 1 91 ? -4.505 -11.085 13.132 1.00 98.25 91 LEU A CA 1
ATOM 657 C C . LEU A 1 91 ? -3.827 -9.704 13.141 1.00 98.25 91 LEU A C 1
ATOM 659 O O . LEU A 1 91 ? -2.632 -9.606 13.417 1.00 98.25 91 LEU A O 1
ATOM 663 N N . SER A 1 92 ? -4.574 -8.646 12.823 1.00 98.25 92 SER A N 1
ATOM 664 C CA . SER A 1 92 ? -4.094 -7.268 12.742 1.00 98.25 92 SER A CA 1
ATOM 665 C C . SER A 1 92 ? -4.778 -6.323 13.739 1.00 98.25 92 SER A C 1
ATOM 667 O O . SER A 1 92 ? -4.684 -5.105 13.586 1.00 98.25 92 SER A O 1
ATOM 669 N N . GLU A 1 93 ? -5.434 -6.850 14.783 1.00 97.56 93 GLU A N 1
ATOM 670 C CA . GLU A 1 93 ? -6.247 -6.055 15.724 1.00 97.56 93 GLU A CA 1
ATOM 671 C C . GLU A 1 93 ? -5.459 -4.920 16.409 1.00 97.56 93 GLU A C 1
ATOM 673 O O . GLU A 1 93 ? -6.022 -3.871 16.714 1.00 97.56 93 GLU A O 1
ATOM 678 N N . TYR A 1 94 ? -4.140 -5.066 16.572 1.00 97.88 94 TYR A N 1
ATOM 679 C CA . TYR A 1 94 ? -3.272 -4.030 17.152 1.00 97.88 94 TYR A CA 1
ATOM 680 C C . TYR A 1 94 ? -2.461 -3.222 16.120 1.00 97.88 94 TYR A C 1
ATOM 682 O O . TYR A 1 94 ? -1.526 -2.504 16.471 1.00 97.88 94 TYR A O 1
ATOM 690 N N . ILE A 1 95 ? -2.801 -3.329 14.833 1.00 98.62 95 ILE A N 1
ATOM 691 C CA . ILE A 1 95 ? -2.157 -2.593 13.741 1.00 98.62 95 ILE A CA 1
ATOM 692 C C . ILE A 1 95 ? -3.108 -1.491 13.274 1.00 98.62 95 ILE A C 1
ATOM 694 O O . ILE A 1 95 ? -4.142 -1.765 12.669 1.00 98.62 95 ILE A O 1
ATOM 698 N N . THR A 1 96 ? -2.750 -0.230 13.517 1.00 98.69 96 THR A N 1
ATOM 699 C CA . THR A 1 96 ? -3.479 0.944 13.014 1.00 98.69 96 THR A CA 1
ATOM 700 C C . THR A 1 96 ? -2.510 2.079 12.667 1.00 98.69 96 THR A C 1
ATOM 702 O O . THR A 1 96 ? -1.388 2.148 13.182 1.00 98.69 96 THR A O 1
ATOM 705 N N . GLY A 1 97 ? -2.913 2.961 11.757 1.00 98.50 97 GLY A N 1
ATOM 706 C CA . GLY A 1 97 ? -2.124 4.093 11.269 1.00 98.50 97 GLY A CA 1
ATOM 707 C C . GLY A 1 97 ? -0.947 3.711 10.366 1.00 98.50 97 GLY A C 1
ATOM 708 O O . GLY A 1 97 ? -0.123 4.572 10.052 1.00 98.50 97 GLY A O 1
ATOM 709 N N . GLN A 1 98 ? -0.839 2.443 9.9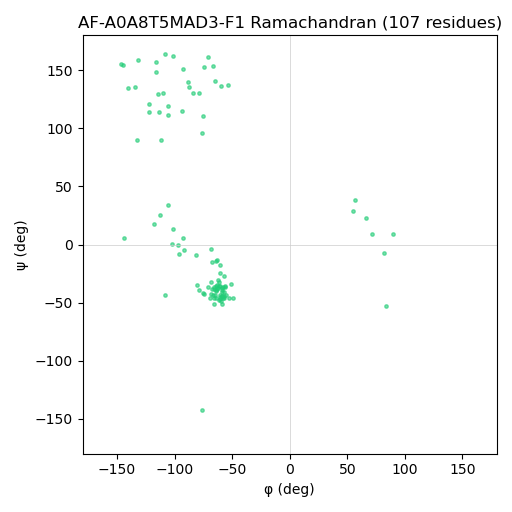55 1.00 98.44 98 GLN A N 1
ATOM 710 C CA . GLN A 1 98 ? 0.297 1.948 9.179 1.00 98.44 98 GLN A CA 1
ATOM 711 C C . GLN A 1 98 ? 0.048 2.029 7.676 1.00 98.44 98 GLN A C 1
ATOM 713 O O . GLN A 1 98 ? -1.079 1.910 7.196 1.00 98.44 98 GLN A O 1
ATOM 718 N N . THR A 1 99 ? 1.132 2.196 6.918 1.00 98.19 99 THR A N 1
ATOM 719 C CA . THR A 1 99 ? 1.146 2.001 5.465 1.00 98.19 99 THR A CA 1
ATOM 720 C C . THR A 1 99 ? 2.023 0.799 5.154 1.00 98.19 99 THR A C 1
ATOM 722 O O . THR A 1 99 ? 3.224 0.839 5.394 1.00 98.19 99 THR A O 1
ATOM 725 N N . ILE A 1 100 ? 1.428 -0.275 4.636 1.00 98.00 100 ILE A N 1
ATOM 726 C CA . ILE A 1 100 ? 2.156 -1.491 4.267 1.00 98.00 100 ILE A CA 1
ATOM 727 C C . ILE A 1 100 ? 2.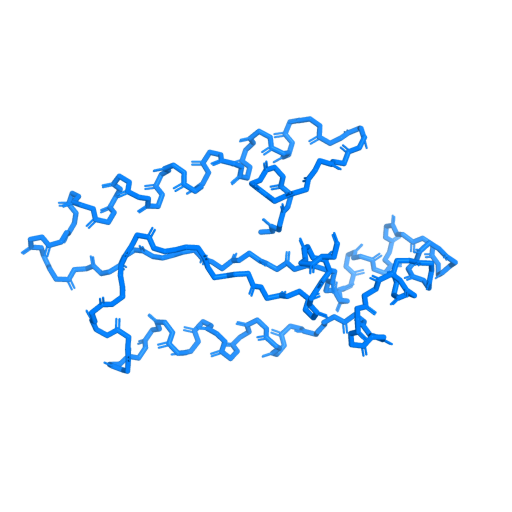523 -1.423 2.787 1.00 98.00 100 ILE A C 1
ATOM 729 O O . ILE A 1 100 ? 1.642 -1.432 1.923 1.00 98.00 100 ILE A O 1
ATOM 733 N N . VAL A 1 101 ? 3.820 -1.362 2.495 1.00 97.94 101 VAL A N 1
ATOM 734 C CA . VAL A 1 101 ? 4.352 -1.421 1.129 1.00 97.94 101 VAL A CA 1
ATOM 735 C C . VAL A 1 101 ? 4.363 -2.869 0.640 1.00 97.94 101 VAL A C 1
ATOM 737 O O . VAL A 1 101 ? 4.832 -3.766 1.335 1.00 97.94 101 VAL A O 1
ATOM 740 N N . VAL A 1 102 ? 3.825 -3.096 -0.561 1.00 97.94 102 VAL A N 1
ATOM 741 C CA . VAL A 1 102 ? 3.772 -4.414 -1.212 1.00 97.94 102 VAL A CA 1
ATOM 742 C C . VAL A 1 102 ? 4.252 -4.258 -2.651 1.00 97.94 102 VAL A C 1
ATOM 744 O O . VAL A 1 102 ? 3.478 -3.938 -3.559 1.00 97.94 102 VAL A O 1
ATOM 747 N N . ASP A 1 103 ? 5.558 -4.406 -2.853 1.00 97.19 103 ASP A N 1
ATOM 748 C CA . ASP A 1 103 ? 6.226 -3.981 -4.087 1.00 97.19 103 ASP A CA 1
ATOM 749 C C . ASP A 1 103 ? 7.369 -4.902 -4.555 1.00 97.19 103 ASP A C 1
ATOM 751 O O . ASP A 1 103 ? 8.062 -4.574 -5.516 1.00 97.19 103 ASP A O 1
ATOM 755 N N . GLY A 1 104 ? 7.579 -6.043 -3.889 1.00 96.50 104 GLY A N 1
ATOM 756 C CA . GLY A 1 104 ? 8.672 -6.968 -4.207 1.00 96.50 104 GLY A CA 1
ATOM 757 C C . GLY A 1 104 ? 10.071 -6.400 -3.930 1.00 96.50 104 GLY A C 1
ATOM 758 O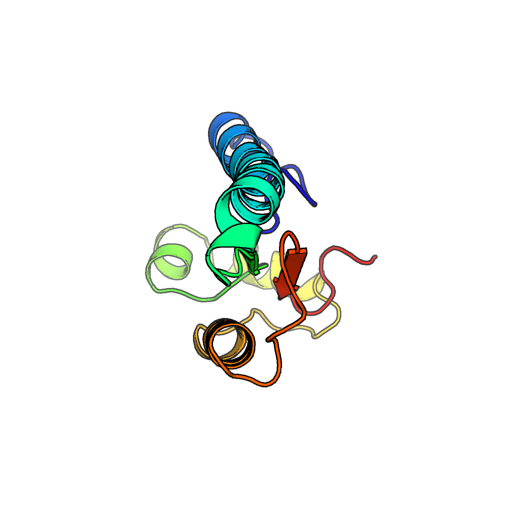 O . GLY A 1 104 ? 11.035 -6.856 -4.549 1.00 96.50 104 GLY A O 1
ATOM 759 N N . GLY A 1 105 ? 10.177 -5.397 -3.046 1.00 96.06 105 GLY A N 1
ATOM 760 C CA . GLY A 1 105 ? 11.425 -4.754 -2.624 1.00 96.06 105 GLY A CA 1
ATOM 761 C C . GLY A 1 105 ? 11.853 -3.559 -3.478 1.00 96.06 105 GLY A C 1
ATOM 762 O O . GLY A 1 105 ? 12.971 -3.081 -3.318 1.00 96.06 105 GLY A O 1
ATOM 763 N N . PHE A 1 106 ? 11.005 -3.089 -4.395 1.00 94.69 106 PHE A N 1
ATOM 764 C CA . PHE A 1 106 ? 11.332 -2.013 -5.334 1.00 94.69 106 PHE A CA 1
ATOM 765 C C . PHE A 1 106 ? 11.796 -0.715 -4.650 1.00 94.69 106 PHE A C 1
ATOM 767 O O . PHE A 1 106 ? 12.683 -0.046 -5.177 1.00 94.69 106 PHE A O 1
ATOM 774 N N . THR A 1 107 ? 11.233 -0.361 -3.493 1.00 94.62 107 THR A N 1
ATOM 775 C CA . THR A 1 107 ? 11.569 0.873 -2.763 1.00 94.62 107 THR A CA 1
ATOM 776 C C . THR A 1 107 ? 12.677 0.718 -1.721 1.00 94.62 107 THR A C 1
ATOM 778 O O . THR A 1 107 ? 13.078 1.714 -1.132 1.00 94.62 107 THR A O 1
ATOM 781 N N . ASN A 1 108 ? 13.184 -0.495 -1.479 1.00 88.62 108 ASN A N 1
ATOM 782 C CA . ASN A 1 108 ? 14.144 -0.789 -0.402 1.00 88.62 108 ASN A CA 1
ATOM 783 C C . ASN A 1 108 ? 15.578 -1.019 -0.916 1.00 88.62 108 ASN A C 1
ATOM 785 O O . ASN A 1 108 ? 16.303 -1.857 -0.374 1.00 88.62 108 ASN A O 1
ATOM 789 N N . GLN A 1 109 ? 15.972 -0.312 -1.974 1.00 75.44 109 GLN A N 1
ATOM 790 C CA . GLN A 1 109 ? 17.268 -0.453 -2.645 1.00 75.44 109 GLN A CA 1
ATOM 791 C C . GLN A 1 109 ? 18.010 0.874 -2.772 1.00 75.44 109 GLN A C 1
ATOM 793 O O . GLN A 1 109 ? 17.332 1.923 -2.840 1.00 75.44 109 GLN A O 1
#

pLDDT: mean 94.69, std 5.05, range [75.44, 98.81]

Solvent-accessible surface area (backbone atoms only — not comparable to full-atom values): 6199 Å² total; per-residue (Å²): 77,35,41,41,71,77,40,85,57,92,96,36,64,71,56,21,52,54,42,31,46,50,56,57,49,28,39,52,51,16,63,74,33,43,88,76,74,43,70,26,66,44,70,20,41,44,63,53,70,44,73,68,51,62,74,75,44,56,69,68,57,51,53,56,53,22,70,66,16,74,67,62,49,65,43,45,70,66,66,56,48,53,53,51,52,46,69,73,34,78,91,29,76,89,55,54,40,44,72,48,75,5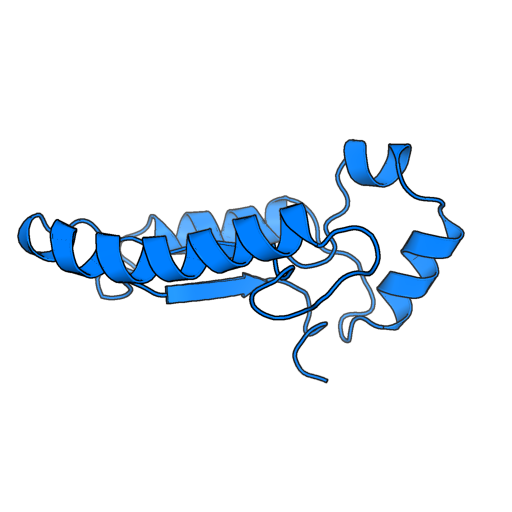4,42,53,54,50,86,78,117